Protein AF-A0A496LBB8-F1 (afdb_monomer)

pLDDT: mean 88.66, std 11.82, range [48.25, 98.62]

Nearest PDB structures (foldseek):
  7bk6-assembly1_AAA  TM=6.370E-01  e=5.131E-04  Pseudomonas [fluorescens] SBW25
  8q00-assembly1_A  TM=6.576E-01  e=8.641E-03  Burkholderia pseudomallei
  8pz3-assembly1_B  TM=7.033E-01  e=3.449E-02  Burkholderia pseudomallei
  8pz3-assembly1_A  TM=6.719E-01  e=3.449E-02  Burkholderia pseudomallei
  4aq1-assembly2_A-3  TM=6.089E-01  e=6.342E-02  Geobacillus stearothermophilus

Secondary structure (DSSP, 8-state):
--HHHHHHHHHHHHHHHHHHHHHHT----PSPPPP-PPP-PPP-EEEEESPTTBSS---SEEEEEESS-EEETTHHHH-EEESPPSSPPEEEEETTEEEEE--SPPPTT-EEEEEEET-EEESSS--B-TTEEEEEESSS-------------TTT---

Structure (mmCIF, N/CA/C/O backbone):
data_AF-A0A496LBB8-F1
#
_entry.id   AF-A0A496LBB8-F1
#
loop_
_atom_site.group_PDB
_atom_site.id
_atom_site.type_symbol
_atom_site.label_atom_id
_atom_site.label_alt_id
_atom_site.label_comp_id
_atom_site.label_asym_id
_atom_site.label_entity_id
_atom_site.label_seq_id
_atom_site.pdbx_PDB_ins_code
_atom_site.Cartn_x
_atom_site.Cartn_y
_atom_site.Cartn_z
_atom_site.occupancy
_atom_site.B_iso_or_equiv
_atom_site.auth_seq_id
_atom_site.auth_comp_id
_atom_site.auth_asym_id
_atom_site.auth_atom_id
_atom_site.pdbx_PDB_model_num
ATOM 1 N N . MET A 1 1 ? 64.572 -26.027 -63.655 1.00 48.25 1 MET A N 1
ATOM 2 C CA . MET A 1 1 ? 63.899 -26.516 -62.432 1.00 48.25 1 MET A CA 1
ATOM 3 C C . MET A 1 1 ? 63.493 -25.328 -61.546 1.00 48.25 1 MET A C 1
ATOM 5 O O . MET A 1 1 ? 64.198 -25.046 -60.597 1.00 48.25 1 MET A O 1
ATOM 9 N N . ASN A 1 2 ? 62.461 -24.529 -61.898 1.00 54.84 2 ASN A N 1
ATOM 10 C CA . ASN A 1 2 ? 61.975 -23.446 -60.998 1.00 54.84 2 ASN A CA 1
ATOM 11 C C . ASN A 1 2 ? 60.650 -22.742 -61.391 1.00 54.84 2 ASN A C 1
ATOM 13 O O . ASN A 1 2 ? 60.276 -21.743 -60.780 1.00 54.84 2 ASN A O 1
ATOM 17 N N . ARG A 1 3 ? 59.941 -23.193 -62.438 1.00 56.00 3 ARG A N 1
ATOM 18 C CA . ARG A 1 3 ? 58.750 -22.483 -62.955 1.00 56.00 3 ARG A CA 1
ATOM 19 C C . ARG A 1 3 ? 57.464 -22.837 -62.188 1.00 56.00 3 ARG A C 1
ATOM 21 O O . ARG A 1 3 ? 56.611 -21.976 -62.022 1.00 56.00 3 ARG A O 1
ATOM 28 N N . HIS A 1 4 ? 57.385 -24.055 -61.642 1.00 56.94 4 HIS A N 1
ATOM 29 C CA . HIS A 1 4 ? 56.250 -24.526 -60.837 1.00 56.94 4 HIS A CA 1
ATOM 30 C C . HIS A 1 4 ? 56.168 -23.845 -59.457 1.00 56.94 4 HIS A C 1
ATOM 32 O O . HIS A 1 4 ? 55.078 -23.529 -58.991 1.00 56.94 4 HIS A O 1
ATOM 38 N N . ASN A 1 5 ? 57.322 -23.546 -58.846 1.00 60.69 5 ASN A N 1
ATOM 39 C CA . ASN A 1 5 ? 57.397 -22.974 -57.497 1.00 60.69 5 ASN A CA 1
ATOM 40 C C . ASN A 1 5 ? 56.981 -21.490 -57.461 1.00 60.69 5 ASN A C 1
ATOM 42 O O . ASN A 1 5 ? 56.370 -21.029 -56.505 1.00 60.69 5 ASN A O 1
ATOM 46 N N . LYS A 1 6 ? 57.240 -20.749 -58.550 1.00 62.16 6 LYS A N 1
ATOM 47 C CA . LYS A 1 6 ? 56.831 -19.339 -58.688 1.00 62.16 6 LYS A CA 1
ATOM 48 C C . LYS A 1 6 ? 55.312 -19.177 -58.809 1.00 62.16 6 LYS A C 1
ATOM 50 O O . LYS A 1 6 ? 54.761 -18.240 -58.243 1.00 62.16 6 LYS A O 1
ATOM 55 N N . GLY A 1 7 ? 54.640 -20.097 -59.510 1.00 69.31 7 GLY A N 1
ATOM 56 C CA . GLY A 1 7 ? 53.178 -20.100 -59.640 1.00 69.31 7 GLY A CA 1
ATOM 57 C C . GLY A 1 7 ? 52.472 -20.438 -58.327 1.00 69.31 7 GLY A C 1
ATOM 58 O O . GLY A 1 7 ? 51.501 -19.779 -57.969 1.00 69.31 7 GLY A O 1
ATOM 59 N N . GLN A 1 8 ? 53.003 -21.401 -57.565 1.00 73.19 8 GLN A N 1
ATOM 60 C CA . GLN A 1 8 ? 52.475 -21.719 -56.234 1.00 73.19 8 GLN A CA 1
ATOM 61 C C . GLN A 1 8 ? 52.721 -20.596 -55.223 1.00 73.19 8 GLN A C 1
ATOM 63 O O . GLN A 1 8 ? 51.826 -20.271 -54.450 1.00 73.19 8 GLN A O 1
ATOM 68 N N . PHE A 1 9 ? 53.879 -19.935 -55.282 1.00 76.81 9 PHE A N 1
ATOM 69 C CA . PHE A 1 9 ? 54.165 -18.767 -54.447 1.00 76.81 9 PHE A CA 1
ATOM 70 C C . PHE A 1 9 ? 53.209 -17.596 -54.734 1.00 76.81 9 PHE A C 1
ATOM 72 O O . PHE A 1 9 ? 52.702 -16.968 -53.808 1.00 76.81 9 PHE A O 1
ATOM 79 N N . PHE A 1 10 ? 52.892 -17.344 -56.008 1.00 80.00 10 PHE A N 1
ATOM 80 C CA . PHE A 1 10 ? 51.938 -16.301 -56.398 1.00 80.00 10 PHE A CA 1
ATOM 81 C C . PHE A 1 10 ? 50.498 -16.628 -55.963 1.00 80.00 10 PHE A C 1
ATOM 83 O O . PHE A 1 10 ? 49.785 -15.747 -55.490 1.00 80.00 10 PHE A O 1
ATOM 90 N N . LEU A 1 11 ? 50.089 -17.900 -56.051 1.00 81.12 11 LEU A N 1
ATOM 91 C CA . LEU A 1 11 ? 48.787 -18.369 -55.559 1.00 81.12 11 LEU A CA 1
ATOM 92 C C . LEU A 1 11 ? 48.663 -18.264 -54.033 1.00 81.12 11 LEU A C 1
ATOM 94 O O . LEU A 1 11 ? 47.606 -17.879 -53.540 1.00 81.12 11 LEU A O 1
ATOM 98 N N . LEU A 1 12 ? 49.734 -18.549 -53.287 1.00 82.19 12 LEU A N 1
ATOM 99 C CA . LEU A 1 12 ? 49.761 -18.389 -51.830 1.00 82.19 12 LEU A CA 1
ATOM 100 C C . LEU A 1 12 ? 49.653 -16.916 -51.419 1.00 82.19 12 LEU A C 1
ATOM 102 O O . LEU A 1 12 ? 48.886 -16.595 -50.516 1.00 82.19 12 LEU A O 1
ATOM 106 N N . ILE A 1 13 ? 50.351 -16.012 -52.112 1.00 84.62 13 ILE A N 1
ATOM 107 C CA . ILE A 1 13 ? 50.231 -14.567 -51.868 1.00 84.62 13 ILE A CA 1
ATOM 108 C C . ILE A 1 13 ? 48.813 -14.087 -52.182 1.00 84.62 13 ILE A C 1
ATOM 110 O O . ILE A 1 13 ? 48.219 -13.378 -51.375 1.00 84.62 13 ILE A O 1
ATOM 114 N N . ALA A 1 14 ? 48.239 -14.509 -53.311 1.00 85.44 14 ALA A N 1
ATOM 115 C CA . ALA A 1 14 ? 46.865 -14.167 -53.662 1.00 85.44 14 ALA A CA 1
ATOM 116 C C . ALA A 1 14 ? 45.863 -14.683 -52.613 1.00 85.44 14 ALA A C 1
ATOM 118 O O . ALA A 1 14 ? 44.970 -13.943 -52.211 1.00 85.44 14 ALA A O 1
ATOM 119 N N . ALA A 1 15 ? 46.043 -15.907 -52.107 1.00 84.94 15 ALA A N 1
ATOM 120 C CA . ALA A 1 15 ? 45.200 -16.473 -51.056 1.00 84.94 15 ALA A CA 1
ATOM 121 C C . ALA A 1 15 ? 45.313 -15.702 -49.728 1.00 84.94 15 ALA A C 1
ATOM 123 O O . ALA A 1 15 ? 44.297 -15.446 -49.082 1.00 84.94 15 ALA A O 1
ATOM 124 N N . VAL A 1 16 ? 46.521 -15.272 -49.344 1.00 86.12 16 VAL A N 1
ATOM 125 C CA . VAL A 1 16 ? 46.746 -14.444 -48.146 1.00 86.12 16 VAL A CA 1
ATOM 126 C C . VAL A 1 16 ? 46.107 -13.063 -48.298 1.00 86.12 16 VAL A C 1
ATOM 128 O O . VAL A 1 16 ? 45.452 -12.588 -47.373 1.00 86.12 16 VAL A O 1
ATOM 131 N N . VAL A 1 17 ? 46.230 -12.436 -49.470 1.00 85.88 17 VAL A N 1
ATOM 132 C CA . VAL A 1 17 ? 45.612 -11.133 -49.753 1.00 85.88 17 VAL A CA 1
ATOM 133 C C . VAL A 1 17 ? 44.085 -11.239 -49.735 1.00 85.88 17 VAL A C 1
ATOM 135 O O . VAL A 1 17 ? 43.426 -10.426 -49.092 1.00 85.88 17 VAL A O 1
ATOM 138 N N . VAL A 1 18 ? 43.504 -12.267 -50.358 1.00 83.56 18 VAL A N 1
ATOM 139 C CA . VAL A 1 18 ? 42.050 -12.506 -50.327 1.00 83.56 18 VAL A CA 1
ATOM 140 C C . VAL A 1 18 ? 41.569 -12.774 -48.898 1.00 83.56 18 VAL A C 1
ATOM 142 O O . VAL A 1 18 ? 40.582 -12.182 -48.468 1.00 83.56 18 VAL A O 1
ATOM 145 N N . SER A 1 19 ? 42.295 -13.589 -48.126 1.00 79.38 19 SER A N 1
ATOM 146 C CA . SER A 1 19 ? 41.994 -13.829 -46.709 1.00 79.38 19 SER A CA 1
ATOM 147 C C . SER A 1 19 ? 42.026 -12.541 -45.883 1.00 79.38 19 SER A C 1
ATOM 149 O O . SER A 1 19 ? 41.190 -12.371 -44.999 1.00 79.38 19 SER A O 1
ATOM 151 N N . TYR A 1 20 ? 42.964 -11.633 -46.166 1.00 79.62 20 TYR A N 1
ATOM 152 C CA . TYR A 1 20 ? 43.070 -10.341 -45.491 1.00 79.62 20 TYR A CA 1
ATOM 153 C C . TYR A 1 20 ? 41.853 -9.445 -45.769 1.00 79.62 20 TYR A C 1
ATOM 155 O O . TYR A 1 20 ? 41.316 -8.838 -44.849 1.00 79.62 20 TYR A O 1
ATOM 163 N N . PHE A 1 21 ? 41.336 -9.421 -47.001 1.00 73.81 21 PHE A N 1
ATOM 164 C CA . PHE A 1 21 ? 40.121 -8.659 -47.316 1.00 73.81 21 PHE A CA 1
ATOM 165 C C . PHE A 1 21 ? 38.846 -9.262 -46.705 1.00 73.81 21 PHE A C 1
ATOM 167 O O . PHE A 1 21 ? 37.957 -8.514 -46.299 1.00 73.81 21 PHE A O 1
ATOM 174 N N . VAL A 1 22 ? 38.759 -10.591 -46.569 1.00 73.94 22 VAL A N 1
ATOM 175 C CA . VAL A 1 22 ? 37.598 -11.260 -45.949 1.00 73.94 22 VAL A CA 1
ATOM 176 C C . VAL A 1 22 ? 37.507 -10.974 -44.443 1.00 73.94 22 VAL A C 1
A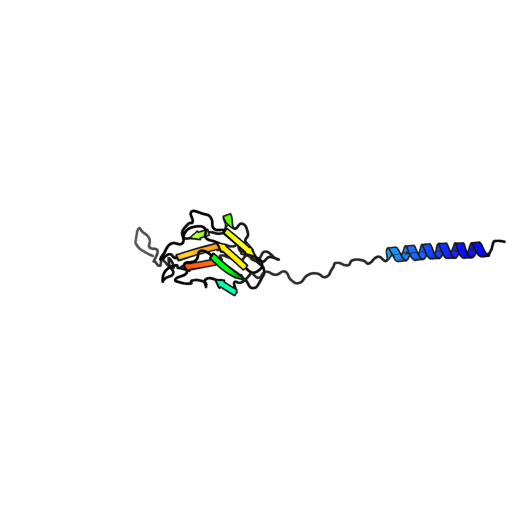TOM 178 O O . VAL A 1 22 ? 36.403 -10.799 -43.933 1.00 73.94 22 VAL A O 1
ATOM 181 N N . VAL A 1 23 ? 38.633 -10.847 -43.726 1.00 68.00 23 VAL A N 1
ATOM 182 C CA . VAL A 1 23 ? 38.608 -10.521 -42.282 1.00 68.00 23 VAL A CA 1
ATOM 183 C C . VAL A 1 23 ? 38.262 -9.055 -41.985 1.00 68.00 23 VAL A C 1
ATOM 185 O O . VAL A 1 23 ? 37.792 -8.756 -40.889 1.00 68.00 23 VAL A O 1
ATOM 188 N N . ILE A 1 24 ? 38.431 -8.141 -42.949 1.00 65.81 24 ILE A N 1
ATOM 189 C CA . ILE A 1 24 ? 38.049 -6.720 -42.809 1.00 65.81 24 ILE A CA 1
ATOM 190 C C . ILE A 1 24 ? 36.550 -6.515 -43.098 1.00 65.81 24 ILE A C 1
ATOM 192 O O . ILE A 1 24 ? 35.960 -5.535 -42.652 1.00 65.81 24 ILE A O 1
ATOM 196 N N . ALA A 1 25 ? 35.892 -7.476 -43.757 1.00 62.16 25 ALA A N 1
ATOM 197 C CA . ALA A 1 25 ? 34.442 -7.489 -43.964 1.00 62.16 25 ALA A CA 1
ATOM 198 C C . ALA A 1 25 ? 33.640 -7.897 -42.707 1.00 62.16 25 ALA A C 1
ATOM 200 O O . ALA A 1 25 ? 32.443 -8.177 -42.800 1.00 62.16 25 ALA A O 1
ATOM 201 N N . CYS A 1 26 ? 34.275 -7.931 -41.529 1.00 62.19 26 CYS A N 1
ATOM 202 C CA . CYS A 1 26 ? 33.600 -8.119 -40.249 1.00 62.19 26 CYS A CA 1
ATOM 203 C C . CYS A 1 26 ? 32.540 -7.022 -40.060 1.00 62.19 26 CYS A C 1
ATOM 205 O O . CYS A 1 26 ? 32.854 -5.865 -39.792 1.00 62.19 26 CYS A O 1
ATOM 207 N N . ALA A 1 27 ? 31.289 -7.438 -40.266 1.00 63.00 27 ALA A N 1
ATOM 208 C CA . ALA A 1 27 ? 30.028 -6.730 -40.127 1.00 63.00 27 ALA A CA 1
ATOM 209 C C . ALA A 1 27 ? 30.112 -5.409 -39.348 1.00 63.00 27 ALA A C 1
ATOM 211 O O . ALA A 1 27 ? 30.303 -5.395 -38.129 1.00 63.00 27 ALA A O 1
ATOM 212 N N . ASN A 1 28 ? 29.869 -4.305 -40.059 1.00 62.97 28 ASN A N 1
ATOM 213 C CA . ASN A 1 28 ? 29.431 -3.061 -39.446 1.00 62.97 28 ASN A CA 1
ATOM 214 C C . ASN A 1 28 ? 28.218 -3.394 -38.566 1.00 62.97 28 ASN A C 1
ATOM 216 O O . ASN A 1 28 ? 27.132 -3.670 -39.082 1.00 62.97 28 ASN A O 1
ATOM 220 N N . ARG A 1 29 ? 28.409 -3.427 -37.243 1.00 62.75 29 ARG A N 1
ATOM 221 C CA . ARG A 1 29 ? 27.295 -3.420 -36.300 1.00 62.75 29 ARG A CA 1
ATOM 222 C C . ARG A 1 29 ? 26.687 -2.033 -36.434 1.00 62.75 29 ARG A C 1
ATOM 224 O O . ARG A 1 29 ? 27.076 -1.118 -35.714 1.00 62.75 29 ARG A O 1
ATOM 231 N N . GLY A 1 30 ? 25.795 -1.862 -37.411 1.00 65.25 30 GLY A N 1
ATOM 232 C CA . GLY A 1 30 ? 24.948 -0.680 -37.471 1.00 65.25 30 GLY A CA 1
ATOM 233 C C . GLY A 1 30 ? 24.326 -0.449 -36.095 1.00 65.25 30 GLY A C 1
ATOM 234 O O . GLY A 1 30 ? 24.228 -1.391 -35.300 1.00 65.25 30 GLY A O 1
ATOM 235 N N . ALA A 1 31 ? 23.940 0.794 -35.798 1.00 69.69 31 ALA A N 1
ATOM 236 C CA . ALA A 1 31 ? 23.160 1.077 -34.600 1.00 69.69 31 ALA A CA 1
ATOM 237 C C . ALA A 1 31 ? 22.041 0.029 -34.538 1.00 69.69 31 ALA A C 1
ATOM 239 O O . ALA A 1 31 ? 21.286 -0.109 -35.503 1.00 69.69 31 ALA A O 1
ATOM 240 N N . GLY A 1 32 ? 22.048 -0.799 -33.487 1.00 73.19 32 GLY A N 1
ATOM 241 C CA . GLY A 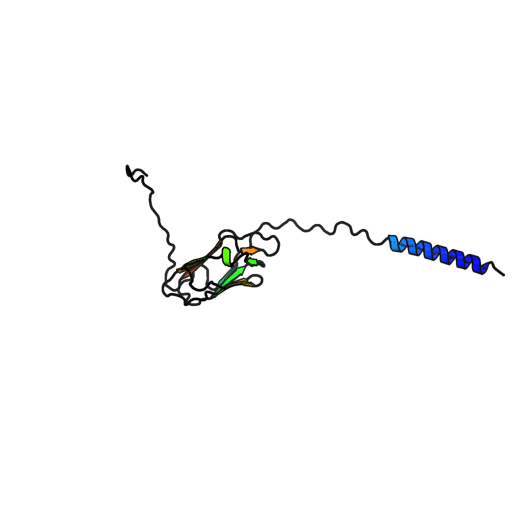1 32 ? 21.089 -1.889 -33.342 1.00 73.19 32 GLY A CA 1
ATOM 242 C C . GLY A 1 32 ? 19.658 -1.361 -33.471 1.00 73.19 32 GLY A C 1
ATOM 243 O O . GLY A 1 32 ? 19.456 -0.144 -33.447 1.00 73.19 32 GLY A O 1
ATOM 244 N N . PRO A 1 33 ? 18.659 -2.244 -33.617 1.00 77.06 33 PRO A N 1
ATOM 245 C CA . PRO A 1 33 ? 17.274 -1.795 -33.680 1.00 77.06 33 PRO A CA 1
ATOM 246 C C . PRO A 1 33 ? 17.007 -0.820 -32.528 1.00 77.06 33 PRO A C 1
ATOM 248 O O . PRO A 1 33 ? 17.247 -1.149 -31.364 1.00 77.06 33 PRO A O 1
ATOM 251 N N . GLN A 1 34 ? 16.595 0.406 -32.864 1.00 77.69 34 GLN A N 1
ATOM 252 C CA . GLN A 1 34 ? 16.140 1.351 -31.852 1.00 77.69 34 GLN A CA 1
ATOM 253 C C . GLN A 1 34 ? 14.906 0.732 -31.194 1.00 77.69 34 GLN A C 1
ATOM 255 O O . GLN A 1 34 ? 14.061 0.152 -31.881 1.00 77.69 34 GLN A O 1
ATOM 260 N N . GLY A 1 35 ? 14.855 0.788 -29.863 1.00 79.62 35 GLY A N 1
ATOM 261 C CA . GLY A 1 35 ? 13.706 0.303 -29.107 1.00 79.62 35 GLY A CA 1
ATOM 262 C C . GLY A 1 35 ? 12.417 1.022 -29.510 1.00 79.62 35 GLY A C 1
ATOM 263 O O . GLY A 1 35 ? 12.434 2.018 -30.238 1.00 79.62 35 GLY A O 1
ATOM 264 N N . GLY A 1 36 ? 11.288 0.510 -29.022 1.00 85.38 36 GLY A N 1
ATOM 265 C CA . GLY A 1 36 ? 10.015 1.211 -29.147 1.00 85.38 36 GLY A CA 1
ATOM 266 C C . GLY A 1 36 ? 10.025 2.564 -28.419 1.00 85.38 36 GLY A C 1
ATOM 267 O O . GLY A 1 36 ? 10.990 2.899 -27.725 1.00 85.38 36 GLY A O 1
ATOM 268 N N . PRO A 1 37 ? 8.950 3.353 -28.563 1.00 89.38 37 PRO A N 1
ATOM 269 C CA . PRO A 1 37 ? 8.745 4.537 -27.740 1.00 89.38 37 PRO A CA 1
ATOM 270 C C . PRO A 1 37 ? 8.892 4.198 -26.253 1.00 89.38 37 PRO A C 1
ATOM 272 O O . PRO A 1 37 ? 8.495 3.114 -25.826 1.00 89.38 37 PRO A O 1
ATOM 275 N N . LYS A 1 38 ? 9.451 5.130 -25.477 1.00 89.75 38 LYS A N 1
ATOM 276 C CA . LYS A 1 38 ? 9.558 4.985 -24.024 1.00 89.75 38 LYS A CA 1
ATOM 277 C C . LYS A 1 38 ? 8.158 4.861 -23.411 1.00 89.75 38 LYS A C 1
ATOM 279 O O . LYS A 1 38 ? 7.289 5.673 -23.738 1.00 89.75 38 LYS A O 1
ATOM 284 N N . ASP A 1 39 ? 7.976 3.904 -22.506 1.00 91.19 39 ASP A N 1
ATOM 285 C CA . ASP A 1 39 ? 6.764 3.808 -21.696 1.00 91.19 39 ASP A CA 1
ATOM 286 C C . ASP A 1 39 ? 6.741 4.891 -20.605 1.00 91.19 39 ASP A C 1
ATOM 288 O O . ASP A 1 39 ? 7.752 5.212 -19.977 1.00 91.19 39 ASP A O 1
ATOM 292 N N . ILE A 1 40 ? 5.573 5.481 -20.401 1.00 93.56 40 ILE A N 1
ATOM 293 C CA . ILE A 1 40 ? 5.308 6.510 -19.390 1.00 93.56 40 ILE A CA 1
ATOM 294 C C . ILE A 1 40 ? 4.101 6.151 -18.517 1.00 93.56 40 ILE A C 1
ATOM 296 O O . ILE A 1 40 ? 3.668 6.966 -17.701 1.00 93.56 40 ILE A O 1
ATOM 300 N N . THR A 1 41 ? 3.496 4.983 -18.743 1.00 94.50 41 THR A N 1
ATOM 301 C CA . THR A 1 41 ? 2.312 4.540 -18.019 1.00 94.50 41 THR A CA 1
ATOM 302 C C . THR A 1 41 ? 2.715 3.915 -16.682 1.00 94.50 41 THR A C 1
ATOM 304 O O . THR A 1 41 ? 3.632 3.102 -16.642 1.00 94.50 41 THR A O 1
ATOM 307 N N . PRO A 1 42 ? 2.086 4.320 -15.564 1.00 96.56 42 PRO A N 1
ATOM 308 C CA . PRO A 1 42 ? 2.299 3.664 -14.278 1.00 96.56 42 PRO A CA 1
ATOM 309 C C . PRO A 1 42 ? 1.680 2.259 -14.229 1.00 96.56 42 PRO A C 1
ATOM 311 O O . PRO A 1 42 ? 0.698 2.011 -14.935 1.00 96.56 42 PRO A O 1
ATOM 314 N N . PRO A 1 43 ? 2.139 1.392 -13.310 1.00 97.44 43 PRO A N 1
ATOM 315 C CA . PRO A 1 43 ? 1.547 0.074 -13.114 1.00 97.44 43 PRO A CA 1
ATOM 316 C C . PRO A 1 43 ? 0.156 0.156 -12.480 1.00 97.44 43 PRO A C 1
ATOM 318 O O . PRO A 1 43 ? -0.096 0.995 -11.611 1.00 97.44 43 PRO A O 1
ATOM 321 N N . HIS A 1 44 ? -0.743 -0.771 -12.828 1.00 97.00 44 HIS A N 1
ATOM 322 C CA . HIS A 1 44 ? -2.126 -0.771 -12.337 1.00 97.00 44 HIS A CA 1
ATOM 323 C C . HIS A 1 44 ? -2.462 -2.020 -11.503 1.00 97.00 44 HIS A C 1
ATOM 325 O O . HIS A 1 44 ? -2.239 -3.155 -11.937 1.00 97.00 44 HIS A O 1
ATOM 331 N N . PRO A 1 45 ? -3.059 -1.864 -10.304 1.00 97.31 45 PRO A N 1
ATOM 332 C CA . PRO A 1 45 ? -3.489 -2.999 -9.497 1.00 97.31 45 PRO A CA 1
ATOM 333 C C . PRO A 1 45 ? -4.706 -3.692 -10.132 1.00 97.31 45 PRO A C 1
ATOM 335 O O . PRO A 1 45 ? -5.767 -3.096 -10.301 1.00 97.31 45 PRO A O 1
ATOM 338 N N . ILE A 1 46 ? -4.581 -4.987 -10.427 1.00 97.81 46 ILE A N 1
ATOM 339 C CA . ILE A 1 46 ? -5.641 -5.810 -11.034 1.00 97.81 46 ILE A CA 1
ATOM 340 C C . ILE A 1 46 ? -6.443 -6.610 -10.005 1.00 97.81 46 ILE A C 1
ATOM 342 O O . ILE A 1 46 ? -7.607 -6.949 -10.225 1.00 97.81 46 ILE A O 1
ATOM 346 N N . LYS A 1 47 ? -5.821 -6.972 -8.880 1.00 98.00 47 LYS A N 1
ATOM 347 C CA . LYS A 1 47 ? -6.446 -7.793 -7.839 1.00 98.00 47 LYS A CA 1
ATOM 348 C C . LYS A 1 47 ? -5.729 -7.602 -6.518 1.00 98.00 47 LYS A C 1
ATOM 350 O O . LYS A 1 47 ? -4.519 -7.430 -6.486 1.00 98.00 47 LYS A O 1
ATOM 355 N N . SER A 1 48 ? -6.454 -7.746 -5.418 1.00 98.31 48 SER A N 1
ATOM 356 C CA . SER A 1 48 ? -5.851 -7.775 -4.093 1.00 98.31 48 SER A CA 1
ATOM 357 C C . SER A 1 48 ? -6.499 -8.819 -3.185 1.00 98.31 48 SER A C 1
ATOM 359 O O . SER A 1 48 ? -7.649 -9.226 -3.384 1.00 98.31 48 SER A O 1
ATOM 361 N N . THR A 1 49 ? -5.742 -9.276 -2.190 1.00 98.06 49 THR A N 1
ATOM 362 C CA . THR A 1 49 ? -6.222 -10.064 -1.052 1.00 98.06 49 THR A CA 1
ATOM 363 C C . THR A 1 49 ? -5.711 -9.416 0.241 1.00 98.06 49 THR A C 1
ATOM 365 O O . THR A 1 49 ? -4.508 -9.439 0.469 1.00 98.06 49 THR A O 1
ATOM 368 N N . PRO A 1 50 ? -6.581 -8.844 1.089 1.00 98.19 50 PRO A N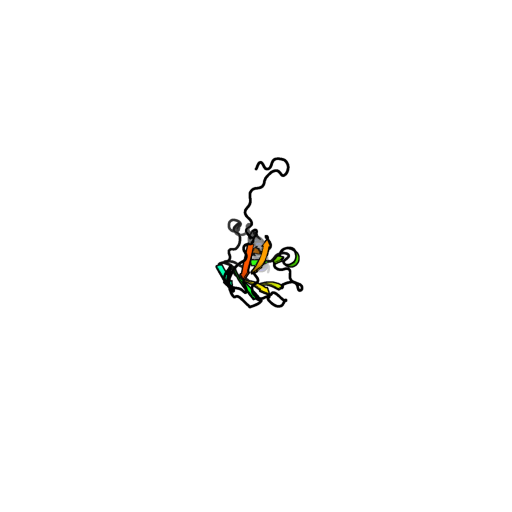 1
ATOM 369 C CA . PRO A 1 50 ? -8.026 -8.746 0.900 1.00 98.19 50 PRO A CA 1
ATOM 370 C C . PRO A 1 50 ? -8.389 -7.831 -0.280 1.00 98.19 50 PRO A C 1
ATOM 372 O O . PRO A 1 50 ? -7.520 -7.196 -0.874 1.00 98.19 50 PRO A O 1
ATOM 375 N N . LYS A 1 51 ? -9.672 -7.761 -0.650 1.00 97.69 51 LYS A N 1
ATOM 376 C CA . LYS A 1 51 ? -10.126 -6.732 -1.599 1.00 97.69 51 LYS A CA 1
ATOM 377 C C . LYS A 1 51 ? -9.859 -5.341 -1.009 1.00 97.69 51 LYS A C 1
ATOM 379 O O . LYS A 1 51 ? -9.892 -5.185 0.211 1.00 97.69 51 LYS A O 1
ATOM 384 N N . LEU A 1 52 ? -9.610 -4.350 -1.862 1.00 96.50 52 LEU A N 1
ATOM 385 C CA . LEU A 1 52 ? -9.535 -2.955 -1.432 1.00 96.50 52 LEU A CA 1
ATOM 386 C C . LEU A 1 52 ? -10.807 -2.589 -0.649 1.00 96.50 52 LEU A C 1
ATOM 388 O O . LEU A 1 52 ? -11.912 -2.911 -1.088 1.00 96.50 52 LEU A O 1
ATOM 392 N N . ASN A 1 53 ? -10.637 -1.958 0.512 1.00 95.31 53 ASN A N 1
ATOM 393 C CA . ASN A 1 53 ? -11.697 -1.593 1.455 1.00 95.31 53 ASN A CA 1
ATOM 394 C C . ASN A 1 53 ? -12.512 -2.783 1.990 1.00 95.31 53 ASN A C 1
ATOM 396 O O . ASN A 1 53 ? -13.676 -2.632 2.360 1.00 95.31 53 ASN A O 1
ATOM 400 N N . ALA A 1 54 ? -11.925 -3.983 2.033 1.00 97.56 54 ALA A N 1
ATOM 401 C CA . ALA A 1 54 ? -12.589 -5.140 2.623 1.00 97.56 54 ALA A CA 1
ATOM 402 C C . ALA A 1 54 ? -12.890 -4.930 4.110 1.00 97.56 54 ALA A C 1
ATOM 404 O O . ALA A 1 54 ? -12.115 -4.318 4.841 1.00 97.56 54 ALA A O 1
ATOM 405 N N . LEU A 1 55 ? -13.992 -5.528 4.550 1.00 97.56 55 LEU A N 1
ATOM 406 C CA . LEU A 1 55 ? -14.432 -5.569 5.939 1.00 97.56 55 LEU A CA 1
ATOM 407 C C . LEU A 1 55 ? -14.136 -6.939 6.547 1.00 97.56 55 LEU A C 1
ATOM 409 O O . LEU A 1 55 ? -13.975 -7.925 5.821 1.00 97.56 55 LEU A O 1
ATOM 413 N N . ASN A 1 56 ? -14.130 -7.014 7.877 1.00 97.44 56 ASN A N 1
ATOM 414 C CA . ASN A 1 56 ? -13.951 -8.250 8.640 1.00 97.44 56 ASN A CA 1
ATOM 415 C C . ASN A 1 56 ? -12.693 -9.054 8.261 1.00 97.44 56 ASN A C 1
ATOM 417 O O . ASN A 1 56 ? -12.658 -10.282 8.388 1.00 97.44 56 ASN A O 1
ATOM 421 N N . TYR A 1 57 ? -11.640 -8.381 7.790 1.00 97.69 57 TYR A N 1
ATOM 422 C CA . TYR A 1 57 ? -10.388 -9.035 7.440 1.00 97.69 57 TYR A CA 1
ATOM 423 C C . TYR A 1 57 ? -9.447 -9.070 8.640 1.00 97.69 57 TYR A C 1
ATOM 425 O O . TYR A 1 57 ? -8.875 -8.057 9.023 1.00 97.69 57 TYR A O 1
ATOM 433 N N . LYS A 1 58 ? -9.273 -10.258 9.226 1.00 96.31 58 LYS A N 1
ATOM 434 C CA . LYS A 1 58 ? -8.522 -10.450 10.482 1.00 96.31 58 LYS A CA 1
ATOM 435 C C . LYS A 1 58 ? -7.109 -11.011 10.309 1.00 96.31 58 LYS A C 1
ATOM 437 O O . LYS A 1 58 ? -6.464 -11.374 11.288 1.00 96.31 58 LYS A O 1
ATOM 442 N N . LYS A 1 59 ? -6.629 -11.148 9.071 1.00 96.94 59 LYS A N 1
ATOM 443 C CA . LYS A 1 59 ? -5.259 -11.614 8.802 1.00 96.94 59 LYS A CA 1
ATOM 444 C C . LYS A 1 59 ? -4.315 -10.416 8.696 1.00 96.94 59 LYS A C 1
ATOM 446 O O . LYS A 1 59 ? -4.740 -9.300 8.431 1.00 96.94 59 LYS A O 1
ATOM 451 N N . ASN A 1 60 ? -3.022 -10.671 8.849 1.00 96.06 60 ASN A N 1
ATOM 452 C CA . ASN A 1 60 ? -1.966 -9.657 8.866 1.00 96.06 60 ASN A CA 1
ATOM 453 C C . ASN A 1 60 ? -1.184 -9.525 7.546 1.00 96.06 60 ASN A C 1
ATOM 455 O O . ASN A 1 60 ? -0.190 -8.807 7.489 1.00 96.06 60 ASN A O 1
ATOM 459 N N . ARG A 1 61 ? -1.607 -10.234 6.497 1.00 97.81 61 ARG A N 1
ATOM 460 C CA . ARG A 1 61 ? -0.966 -10.225 5.179 1.00 97.81 61 ARG A CA 1
ATOM 461 C C . ARG A 1 61 ? -1.869 -9.561 4.152 1.00 97.81 61 ARG A C 1
ATOM 463 O O . ARG A 1 61 ? -3.045 -9.906 4.074 1.00 97.81 61 ARG A O 1
ATOM 470 N N . ILE A 1 62 ? -1.311 -8.673 3.342 1.00 98.38 62 ILE A N 1
ATOM 471 C CA . ILE A 1 62 ? -1.957 -8.073 2.174 1.00 98.38 62 ILE A CA 1
ATOM 472 C C . ILE A 1 62 ? -1.154 -8.477 0.940 1.00 98.38 62 ILE A C 1
ATOM 474 O O . ILE A 1 62 ? 0.072 -8.386 0.936 1.00 98.38 62 ILE A O 1
ATOM 478 N N . GLU A 1 63 ? -1.836 -8.906 -0.112 1.00 98.50 63 GLU A N 1
ATOM 479 C CA . GLU A 1 63 ? -1.250 -9.177 -1.421 1.00 98.50 63 GLU A CA 1
ATOM 480 C C . GLU A 1 63 ? -1.944 -8.316 -2.473 1.00 98.50 63 GLU A C 1
ATOM 482 O O . GLU A 1 63 ? -3.169 -8.324 -2.568 1.00 98.50 63 GLU A O 1
ATOM 487 N N . ILE A 1 64 ? -1.169 -7.596 -3.275 1.00 98.62 64 ILE A N 1
ATOM 488 C CA . ILE A 1 64 ? -1.650 -6.726 -4.352 1.00 98.62 64 ILE A CA 1
ATOM 489 C C . ILE A 1 64 ? -0.979 -7.196 -5.636 1.00 98.62 64 ILE A C 1
ATOM 491 O O . ILE A 1 64 ? 0.240 -7.330 -5.682 1.00 98.62 64 ILE A O 1
ATOM 495 N N . ILE A 1 65 ? -1.771 -7.509 -6.651 1.00 98.56 65 ILE A N 1
ATOM 496 C CA . ILE A 1 65 ? -1.321 -8.010 -7.947 1.00 98.56 65 ILE A CA 1
ATOM 497 C C . ILE A 1 65 ? -1.519 -6.899 -8.970 1.00 98.56 65 ILE A C 1
ATOM 499 O O . ILE A 1 65 ? -2.587 -6.286 -8.995 1.00 98.56 65 ILE A O 1
ATOM 503 N N . PHE A 1 66 ? -0.517 -6.695 -9.815 1.00 98.50 66 PHE A N 1
ATOM 504 C CA . PHE A 1 66 ? -0.463 -5.686 -10.864 1.00 98.50 66 PHE A CA 1
ATOM 505 C C . PHE A 1 66 ? -0.532 -6.328 -12.255 1.00 98.50 66 PHE A C 1
ATOM 507 O O . PHE A 1 66 ? -0.339 -7.540 -12.419 1.00 98.50 66 PHE A O 1
ATOM 514 N N . ASP A 1 67 ? -0.853 -5.522 -13.257 1.00 98.06 67 ASP A N 1
ATOM 515 C CA . ASP A 1 67 ? -0.822 -5.880 -14.675 1.00 98.06 67 ASP A CA 1
ATOM 516 C C . ASP A 1 67 ? 0.604 -6.108 -15.203 1.00 98.06 67 ASP A C 1
ATOM 518 O O . ASP A 1 67 ? 0.803 -6.937 -16.100 1.00 98.06 67 ASP A O 1
ATOM 522 N N . GLU A 1 68 ? 1.607 -5.498 -14.575 1.00 96.94 68 GLU A N 1
ATOM 523 C CA . GLU A 1 68 ? 3.025 -5.621 -14.918 1.00 96.94 68 GLU A CA 1
ATOM 524 C C . GLU A 1 68 ? 3.947 -5.926 -13.723 1.00 96.94 68 GLU A C 1
ATOM 526 O O . GLU A 1 68 ? 3.493 -6.137 -12.597 1.00 96.94 68 GLU A O 1
ATOM 531 N N . ILE A 1 69 ? 5.250 -6.080 -13.991 1.00 98.25 69 ILE A N 1
ATOM 532 C CA . ILE A 1 69 ? 6.254 -6.339 -12.949 1.00 98.25 69 ILE A CA 1
ATOM 533 C C . ILE A 1 69 ? 6.560 -5.019 -12.253 1.00 98.25 69 ILE A C 1
ATOM 535 O O . ILE A 1 69 ? 6.923 -4.049 -12.908 1.00 98.25 69 ILE A O 1
ATOM 539 N N . VAL A 1 70 ? 6.464 -5.018 -10.926 1.00 98.06 70 VAL A N 1
ATOM 540 C CA . VAL A 1 70 ? 6.639 -3.817 -10.109 1.00 98.06 70 VAL A CA 1
ATOM 541 C C . VAL A 1 70 ? 7.792 -3.972 -9.132 1.00 98.06 70 VAL A C 1
ATOM 543 O O . VAL A 1 70 ? 8.168 -5.084 -8.750 1.00 98.06 70 VAL A O 1
ATOM 546 N N . GLN A 1 71 ? 8.317 -2.841 -8.687 1.00 97.56 71 GLN A N 1
ATOM 547 C CA . GLN A 1 71 ? 9.264 -2.733 -7.589 1.00 97.56 71 GLN A CA 1
ATOM 548 C C . GLN A 1 71 ? 8.701 -1.800 -6.508 1.00 97.56 71 GLN A C 1
ATOM 550 O O . GLN A 1 71 ? 7.759 -1.045 -6.746 1.00 97.56 71 GLN A O 1
ATOM 555 N N . VAL A 1 72 ? 9.255 -1.886 -5.294 1.00 96.62 72 VAL A N 1
ATOM 556 C CA . VAL A 1 72 ? 8.940 -0.947 -4.209 1.00 96.62 72 VAL A CA 1
ATOM 557 C C . VAL A 1 72 ? 10.221 -0.235 -3.800 1.00 96.62 72 VAL A C 1
ATOM 559 O O . VAL A 1 72 ? 11.093 -0.834 -3.167 1.00 96.62 72 VAL A O 1
ATOM 562 N N . GLU A 1 73 ? 10.335 1.038 -4.155 1.00 94.75 73 GLU A N 1
ATOM 563 C CA . GLU A 1 73 ? 11.489 1.867 -3.834 1.00 94.75 73 GLU A CA 1
ATOM 564 C C . GLU A 1 73 ? 11.413 2.420 -2.412 1.00 94.75 73 GLU A C 1
ATOM 566 O O . GLU A 1 73 ? 10.391 2.961 -1.985 1.00 94.75 73 GLU A O 1
ATOM 571 N N . LYS A 1 74 ? 12.533 2.309 -1.682 1.00 88.62 74 LYS A N 1
ATOM 572 C CA . LYS A 1 74 ? 12.703 2.850 -0.321 1.00 88.62 74 LYS A CA 1
ATOM 573 C C . LYS A 1 74 ? 11.496 2.554 0.576 1.00 88.62 74 LYS A C 1
ATOM 575 O O . LYS A 1 74 ? 10.960 3.437 1.241 1.00 88.62 74 LYS A O 1
ATOM 580 N N . ALA A 1 75 ? 11.070 1.289 0.597 1.00 87.38 75 ALA A N 1
ATOM 581 C CA . ALA A 1 75 ? 9.862 0.869 1.306 1.00 87.38 75 ALA A CA 1
ATOM 582 C C . ALA A 1 75 ? 9.829 1.325 2.777 1.00 87.38 75 ALA A C 1
ATOM 584 O O . ALA A 1 75 ? 8.772 1.673 3.285 1.00 87.38 75 ALA A O 1
ATOM 585 N N . PHE A 1 76 ? 10.989 1.345 3.440 1.00 82.25 76 PHE A N 1
ATOM 586 C CA . PHE A 1 76 ? 11.141 1.806 4.821 1.00 82.25 76 PHE A CA 1
ATOM 587 C C . PHE A 1 76 ? 10.845 3.304 4.999 1.00 82.25 76 PHE A C 1
ATOM 589 O O . PHE A 1 76 ? 10.264 3.687 6.008 1.00 82.25 76 PHE A O 1
ATOM 596 N N . ASP A 1 77 ? 11.233 4.135 4.030 1.00 84.88 77 ASP A N 1
ATOM 597 C CA . ASP A 1 77 ? 11.102 5.592 4.116 1.00 84.88 77 ASP A CA 1
ATOM 598 C C . ASP A 1 77 ? 9.724 6.070 3.636 1.00 84.88 77 ASP A C 1
ATOM 600 O O . ASP A 1 77 ? 9.188 7.050 4.150 1.00 84.88 77 ASP A O 1
ATOM 604 N N . ASN A 1 78 ? 9.150 5.376 2.648 1.00 85.00 78 ASN A N 1
ATOM 605 C CA . ASN A 1 78 ? 7.975 5.852 1.919 1.00 85.00 78 ASN A CA 1
ATOM 606 C C . ASN A 1 78 ? 6.666 5.158 2.316 1.00 85.00 78 ASN A C 1
ATOM 608 O O . ASN A 1 78 ? 5.596 5.741 2.136 1.00 85.00 78 ASN A O 1
ATOM 612 N N . VAL A 1 79 ? 6.716 3.916 2.819 1.00 93.62 79 VAL A N 1
ATOM 613 C CA . VAL A 1 79 ? 5.496 3.163 3.140 1.00 93.62 79 VAL A CA 1
ATOM 614 C C . VAL A 1 79 ? 5.088 3.409 4.584 1.00 93.62 79 VAL A C 1
ATOM 616 O O . VAL A 1 79 ? 5.762 2.998 5.526 1.00 93.62 79 VAL A O 1
ATOM 619 N N . ILE A 1 80 ? 3.928 4.033 4.754 1.00 95.00 80 ILE A N 1
ATOM 620 C CA . ILE A 1 80 ? 3.364 4.387 6.055 1.00 95.00 80 ILE A CA 1
ATOM 621 C C . ILE A 1 80 ? 2.146 3.507 6.318 1.00 95.00 80 ILE A C 1
ATOM 623 O O . ILE A 1 80 ? 1.286 3.338 5.456 1.00 95.00 80 ILE A O 1
ATOM 627 N N . VAL A 1 81 ? 2.047 2.959 7.529 1.00 95.94 81 VAL A N 1
ATOM 628 C CA . VAL A 1 81 ? 0.880 2.182 7.964 1.00 95.94 81 VAL A CA 1
ATOM 629 C C . VAL A 1 81 ? 0.171 2.905 9.101 1.00 95.94 81 VAL A C 1
ATOM 631 O O . VAL A 1 81 ? 0.800 3.288 10.086 1.00 95.94 81 VAL A O 1
ATOM 634 N N . SER A 1 82 ? -1.144 3.059 8.960 1.00 94.06 82 SER A N 1
ATOM 635 C CA . SER A 1 82 ? -2.056 3.517 10.005 1.00 94.06 82 SER A CA 1
ATOM 636 C C . SER A 1 82 ? -2.989 2.366 10.412 1.00 94.06 82 SER A C 1
ATOM 638 O O . SER A 1 82 ? -3.498 1.699 9.515 1.00 94.06 82 SER A O 1
ATOM 640 N N . PRO A 1 83 ? -3.225 2.098 11.709 1.00 94.62 83 PRO A N 1
ATOM 641 C CA . PRO A 1 83 ? -2.592 2.758 12.849 1.00 94.62 83 PRO A CA 1
ATOM 642 C C . PRO A 1 83 ? -1.070 2.539 12.862 1.00 94.62 83 PRO A C 1
ATOM 644 O O . PRO A 1 83 ? -0.602 1.559 12.277 1.00 94.62 83 PRO A O 1
ATOM 647 N N . PRO A 1 84 ? -0.284 3.410 13.520 1.00 93.94 84 PRO A N 1
ATOM 648 C CA . PRO A 1 84 ? 1.158 3.223 13.631 1.00 93.94 84 PRO A CA 1
ATOM 649 C C . PRO A 1 84 ? 1.510 1.854 14.221 1.00 93.94 84 PRO A C 1
ATOM 651 O O . PRO A 1 84 ? 0.932 1.427 15.223 1.00 93.94 84 PRO A O 1
ATOM 654 N N . GLN A 1 85 ? 2.457 1.164 13.588 1.00 92.75 85 GLN A N 1
ATOM 655 C CA . GLN A 1 85 ? 2.925 -0.150 14.025 1.00 92.75 85 GLN A CA 1
ATOM 656 C C . GLN A 1 85 ? 4.132 0.006 14.963 1.00 92.75 85 GLN A C 1
ATOM 658 O O . GLN A 1 85 ? 5.001 0.847 14.737 1.00 92.75 85 GLN A O 1
ATOM 663 N N . LYS A 1 86 ? 4.203 -0.816 16.012 1.00 93.69 86 LYS A N 1
ATOM 664 C CA . LYS A 1 86 ? 5.374 -0.962 16.889 1.00 93.69 86 LYS A CA 1
ATOM 665 C C . LYS A 1 86 ? 6.512 -1.662 16.155 1.00 93.69 86 LYS A C 1
ATOM 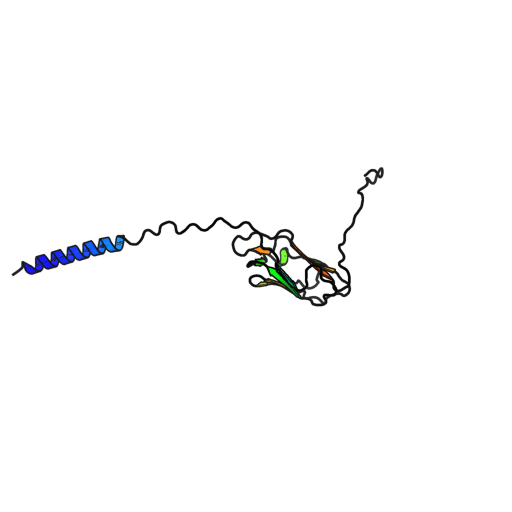667 O O . LYS A 1 86 ? 7.662 -1.253 16.280 1.00 93.69 86 LYS A O 1
ATOM 672 N N . GLN A 1 87 ? 6.194 -2.720 15.411 1.00 94.25 87 GLN A N 1
ATOM 673 C CA . GLN A 1 87 ? 7.142 -3.388 14.526 1.00 94.25 87 GLN A CA 1
ATOM 674 C C . GLN A 1 87 ? 6.895 -2.969 13.090 1.00 94.25 87 GLN A C 1
ATOM 676 O O . GLN A 1 87 ? 5.767 -3.011 12.597 1.00 94.25 87 GLN A O 1
ATOM 681 N N . MET A 1 88 ? 7.974 -2.622 12.396 1.00 91.50 88 MET A N 1
ATOM 682 C CA . MET A 1 88 ? 7.857 -2.214 11.009 1.00 91.50 88 MET A CA 1
ATOM 683 C C . MET A 1 88 ? 7.297 -3.341 10.136 1.00 91.50 88 MET A C 1
ATOM 685 O O . MET A 1 88 ? 7.705 -4.502 10.274 1.00 91.50 88 MET A O 1
ATOM 689 N N . PRO A 1 89 ? 6.363 -3.013 9.230 1.00 94.81 89 PRO A N 1
ATOM 690 C CA . PRO A 1 89 ? 5.837 -3.981 8.289 1.00 94.81 89 PRO A CA 1
ATOM 691 C C . PRO A 1 89 ? 6.939 -4.429 7.328 1.00 94.81 89 PRO A C 1
ATOM 693 O O . PRO A 1 89 ? 7.869 -3.689 7.010 1.00 94.81 89 PRO A O 1
ATOM 696 N N . VAL A 1 90 ? 6.813 -5.650 6.819 1.00 96.06 90 VAL A N 1
ATOM 697 C CA . VAL A 1 90 ? 7.685 -6.136 5.748 1.00 96.06 90 VAL A CA 1
ATOM 698 C C . VAL A 1 90 ? 6.955 -5.969 4.426 1.00 96.06 90 VAL A C 1
ATOM 700 O O . VAL A 1 90 ? 5.944 -6.627 4.195 1.00 96.06 90 VAL A O 1
ATOM 703 N N . VAL A 1 91 ? 7.485 -5.110 3.559 1.00 96.88 91 VAL A N 1
ATOM 704 C CA . VAL A 1 91 ? 6.941 -4.833 2.225 1.00 96.88 91 VAL A CA 1
ATOM 705 C C . VAL A 1 91 ? 7.902 -5.388 1.182 1.00 96.88 91 VAL A C 1
ATOM 707 O O . VAL A 1 91 ? 9.092 -5.076 1.207 1.00 96.88 91 VAL A O 1
ATOM 710 N N . LYS A 1 92 ? 7.413 -6.249 0.286 1.00 96.06 92 LYS A N 1
ATOM 711 C CA . LYS A 1 92 ? 8.232 -6.895 -0.749 1.00 96.06 92 LYS A CA 1
ATOM 712 C C . LYS A 1 92 ? 7.513 -6.926 -2.088 1.00 96.06 92 LYS A C 1
ATOM 714 O O . LYS A 1 92 ? 6.346 -7.305 -2.140 1.00 96.06 92 LYS A O 1
ATOM 719 N N . ALA A 1 93 ? 8.242 -6.629 -3.159 1.00 97.12 93 ALA A N 1
ATOM 720 C CA . ALA A 1 93 ? 7.824 -6.920 -4.525 1.00 97.12 93 ALA A CA 1
ATOM 721 C C . ALA A 1 93 ? 8.326 -8.308 -4.962 1.00 97.12 93 ALA A C 1
ATOM 723 O O . ALA A 1 93 ? 9.471 -8.679 -4.708 1.00 97.12 93 ALA A O 1
ATOM 724 N N . LEU A 1 94 ? 7.454 -9.081 -5.605 1.00 97.12 94 LEU A N 1
ATOM 725 C CA . LEU A 1 94 ? 7.671 -10.435 -6.108 1.00 97.12 94 LEU A CA 1
ATOM 726 C C . LEU A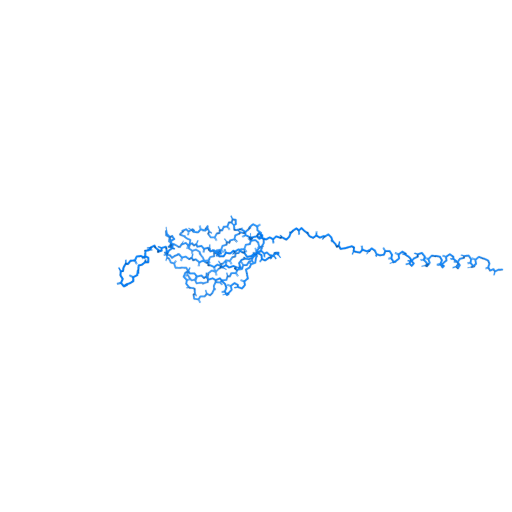 1 94 ? 7.052 -10.537 -7.510 1.00 97.12 94 LEU A C 1
ATOM 728 O O . LEU A 1 94 ? 5.906 -10.964 -7.677 1.00 97.12 94 LEU A O 1
ATOM 732 N N . GLY A 1 95 ? 7.799 -10.113 -8.531 1.00 97.50 95 GLY A N 1
ATOM 733 C CA . GLY A 1 95 ? 7.291 -10.042 -9.901 1.00 97.50 95 GLY A CA 1
ATOM 734 C C . GLY A 1 95 ? 6.141 -9.037 -10.007 1.00 97.50 95 GLY A C 1
ATOM 735 O O . GLY A 1 95 ? 6.294 -7.872 -9.662 1.00 97.50 95 GLY A O 1
ATOM 736 N N . LYS A 1 96 ? 4.959 -9.499 -10.427 1.00 98.12 96 LYS A N 1
ATOM 737 C CA . LYS A 1 96 ? 3.743 -8.669 -10.528 1.00 98.12 96 LYS A CA 1
ATOM 738 C C . LYS A 1 96 ? 2.979 -8.503 -9.211 1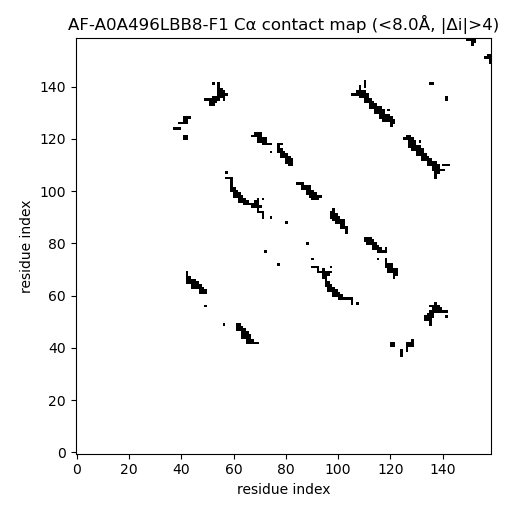.00 98.12 96 LYS A C 1
ATOM 740 O O . LYS A 1 96 ? 1.779 -8.240 -9.219 1.00 98.12 96 LYS A O 1
ATOM 745 N N . ARG A 1 97 ? 3.604 -8.787 -8.068 1.00 98.31 97 ARG A N 1
ATOM 746 C CA . ARG A 1 97 ? 2.920 -8.846 -6.772 1.00 98.31 97 ARG A CA 1
ATOM 747 C C . ARG A 1 97 ? 3.664 -8.059 -5.714 1.00 98.31 97 ARG A C 1
ATOM 749 O O . ARG A 1 97 ? 4.852 -8.276 -5.527 1.00 98.31 97 ARG A O 1
ATOM 756 N N . ILE A 1 98 ? 2.944 -7.255 -4.946 1.00 98.38 98 ILE A N 1
ATOM 757 C CA . ILE A 1 98 ? 3.424 -6.674 -3.694 1.00 98.38 98 ILE A CA 1
ATOM 758 C C . ILE A 1 98 ? 2.792 -7.429 -2.532 1.00 98.38 98 ILE A C 1
ATOM 760 O O . ILE A 1 98 ? 1.584 -7.665 -2.512 1.00 98.38 98 ILE A O 1
ATOM 764 N N . VAL A 1 99 ? 3.620 -7.814 -1.565 1.00 98.31 99 VAL A N 1
ATOM 765 C CA . VAL A 1 99 ? 3.204 -8.438 -0.310 1.00 98.31 99 VAL A CA 1
ATOM 766 C C . VAL A 1 99 ? 3.557 -7.499 0.834 1.00 98.31 99 VAL A C 1
ATOM 768 O O . VAL A 1 99 ? 4.715 -7.106 0.975 1.00 98.31 99 VAL A O 1
ATOM 771 N N . VAL A 1 100 ? 2.563 -7.170 1.655 1.00 98.06 100 VAL A N 1
ATOM 772 C CA . VAL A 1 100 ? 2.733 -6.426 2.906 1.00 98.06 100 VAL A CA 1
ATOM 773 C C . VAL A 1 100 ? 2.397 -7.355 4.063 1.00 98.06 100 VAL A C 1
ATOM 775 O O . VAL A 1 100 ? 1.267 -7.825 4.185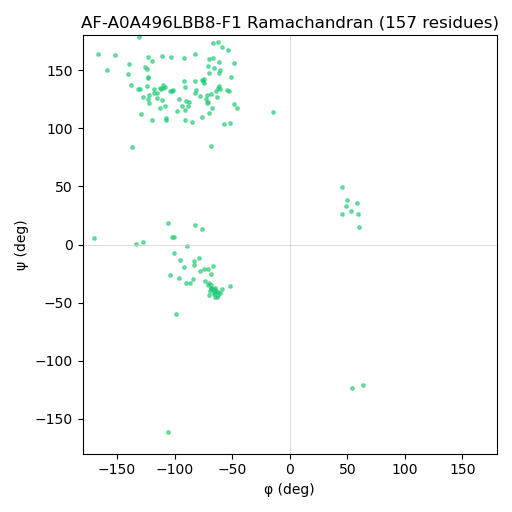 1.00 98.06 100 VAL A O 1
ATOM 778 N N . ASP A 1 101 ? 3.382 -7.612 4.915 1.00 97.50 101 ASP A N 1
ATOM 779 C CA . ASP A 1 101 ? 3.230 -8.391 6.139 1.00 97.50 101 ASP A CA 1
ATOM 780 C C . ASP A 1 101 ? 3.292 -7.460 7.353 1.00 97.50 101 ASP A C 1
ATOM 782 O O . ASP A 1 101 ? 4.373 -6.994 7.731 1.00 97.50 101 ASP A O 1
ATOM 786 N N . LEU A 1 102 ? 2.145 -7.238 7.995 1.00 96.75 102 LEU A N 1
ATOM 787 C CA . LEU A 1 102 ? 2.061 -6.563 9.287 1.00 96.75 102 LEU A CA 1
ATOM 788 C C . LEU A 1 102 ? 2.587 -7.509 10.376 1.00 96.75 102 LEU A C 1
ATOM 790 O O . LEU A 1 102 ? 2.164 -8.666 10.478 1.00 96.75 102 LEU A O 1
ATOM 794 N N . LYS A 1 103 ? 3.565 -7.041 11.156 1.00 96.31 103 LYS A N 1
ATOM 795 C CA . LYS A 1 103 ? 4.268 -7.864 12.158 1.00 96.31 103 LYS A CA 1
ATOM 796 C C . LYS A 1 103 ? 3.654 -7.800 13.548 1.00 96.31 103 LYS A C 1
ATOM 798 O O . LYS A 1 103 ? 3.883 -8.706 14.347 1.00 96.31 103 LYS A O 1
ATOM 803 N N . ASP A 1 104 ? 2.855 -6.778 13.812 1.00 94.88 104 ASP A N 1
ATOM 804 C CA . ASP A 1 104 ? 2.116 -6.664 15.058 1.00 94.88 104 ASP A CA 1
ATOM 805 C C . ASP A 1 104 ? 0.823 -7.482 15.039 1.00 94.88 104 ASP A C 1
ATOM 807 O O . ASP A 1 104 ? 0.314 -7.894 13.993 1.00 94.88 104 ASP A O 1
ATOM 811 N N . THR A 1 105 ? 0.273 -7.698 16.232 1.00 94.25 105 THR A N 1
ATOM 812 C CA . THR A 1 105 ? -1.063 -8.266 16.399 1.00 94.25 105 THR A CA 1
ATOM 813 C C . THR A 1 105 ? -2.111 -7.321 15.817 1.00 94.25 105 THR A C 1
ATOM 815 O O . THR A 1 105 ? -2.126 -6.124 16.111 1.00 94.25 105 THR A O 1
ATOM 818 N N . ILE A 1 106 ? -3.017 -7.881 15.019 1.00 94.94 106 ILE A N 1
ATOM 819 C CA . ILE A 1 106 ? -4.124 -7.145 14.412 1.00 94.94 106 ILE A CA 1
ATOM 820 C C . ILE A 1 106 ? -5.160 -6.778 15.482 1.00 94.94 106 ILE A C 1
ATOM 822 O O . ILE A 1 106 ? -5.607 -7.634 16.244 1.00 94.94 106 ILE A O 1
ATOM 826 N N . GLN A 1 107 ? -5.531 -5.500 15.535 1.00 95.75 107 GLN A N 1
ATOM 827 C CA . GLN A 1 107 ? -6.533 -4.963 16.450 1.00 95.75 107 GLN A CA 1
ATOM 828 C C . GLN A 1 107 ? -7.939 -5.194 15.889 1.00 95.75 107 GLN A C 1
ATOM 830 O O . GLN A 1 107 ? -8.177 -5.057 14.689 1.00 95.75 107 GLN A O 1
ATOM 835 N N . GLU A 1 108 ? -8.883 -5.543 16.757 1.00 96.00 108 GLU A N 1
ATOM 836 C CA . GLU A 1 108 ? -10.294 -5.705 16.393 1.00 96.00 108 GLU A CA 1
ATOM 837 C C . GLU A 1 108 ? -10.947 -4.341 16.098 1.00 96.00 108 GLU A C 1
ATOM 839 O O . GLU A 1 108 ? -10.509 -3.312 16.611 1.00 96.00 108 GLU A O 1
ATOM 844 N N . ASN A 1 109 ? -11.995 -4.327 15.265 1.00 95.31 109 ASN A N 1
ATOM 845 C CA . ASN A 1 109 ? -12.766 -3.126 14.896 1.00 95.31 109 ASN A CA 1
ATOM 846 C C . ASN A 1 109 ? -11.924 -1.916 14.445 1.00 95.31 109 ASN A C 1
ATOM 848 O O . ASN A 1 109 ? -12.235 -0.774 14.773 1.00 95.31 109 ASN A O 1
ATOM 852 N N . THR A 1 110 ? -10.853 -2.168 13.699 1.00 95.19 110 THR A N 1
ATOM 853 C CA . THR A 1 110 ? -9.854 -1.164 13.327 1.00 95.19 110 THR A CA 1
ATOM 854 C C . THR A 1 110 ? -9.695 -1.104 11.814 1.00 95.19 110 THR A C 1
ATOM 856 O O . THR A 1 110 ? -9.606 -2.139 11.149 1.00 95.19 110 THR A O 1
ATOM 859 N N . THR A 1 111 ? -9.633 0.115 11.275 1.00 96.19 111 THR A N 1
ATOM 860 C CA . THR A 1 111 ? -9.280 0.356 9.872 1.00 96.19 111 THR A CA 1
ATOM 861 C C . THR A 1 111 ? -7.771 0.474 9.750 1.00 96.19 111 THR A C 1
ATOM 863 O O . THR A 1 111 ? -7.158 1.315 10.399 1.00 96.19 111 THR A O 1
ATOM 866 N N . TYR A 1 112 ? -7.192 -0.373 8.911 1.00 96.31 112 TYR A N 1
ATOM 867 C CA . TYR A 1 112 ? -5.790 -0.344 8.543 1.00 96.31 112 TYR A CA 1
ATOM 868 C C . TYR A 1 112 ? -5.639 0.284 7.164 1.00 96.31 112 TYR A C 1
ATOM 870 O O . TYR A 1 112 ? -6.322 -0.119 6.223 1.00 96.31 112 TYR A O 1
ATOM 878 N N . THR A 1 113 ? -4.707 1.218 7.039 1.00 96.19 113 THR A N 1
ATOM 879 C CA . THR A 1 113 ? -4.363 1.907 5.797 1.00 96.19 113 THR A CA 1
ATOM 880 C C . THR A 1 113 ? -2.865 1.803 5.571 1.00 96.19 113 THR A C 1
ATOM 882 O O . THR A 1 113 ? -2.080 2.163 6.443 1.00 96.19 113 THR A O 1
ATOM 885 N N . VAL A 1 114 ? -2.470 1.323 4.396 1.00 96.94 114 VAL A N 1
ATOM 886 C CA . VAL A 1 114 ? -1.091 1.292 3.912 1.00 96.94 114 VAL A CA 1
ATOM 887 C C . VAL A 1 114 ? -0.968 2.344 2.820 1.00 96.94 114 VAL A C 1
ATOM 889 O O . VAL A 1 114 ? -1.526 2.191 1.733 1.00 96.94 114 VAL A O 1
ATOM 892 N N . PHE A 1 115 ? -0.266 3.424 3.129 1.00 96.25 115 PHE A N 1
ATOM 893 C CA . PHE A 1 115 ? 0.056 4.492 2.200 1.00 96.25 115 PHE A CA 1
ATOM 894 C C . PHE A 1 115 ? 1.428 4.219 1.592 1.00 96.25 115 PHE A C 1
ATOM 896 O O . PHE A 1 115 ? 2.412 4.131 2.321 1.00 96.25 115 PHE A O 1
ATOM 903 N N . PHE A 1 116 ? 1.491 4.067 0.273 1.00 96.31 116 PHE A N 1
ATOM 904 C CA . PHE A 1 116 ? 2.741 3.826 -0.446 1.00 96.31 116 PHE A CA 1
ATOM 905 C C . PHE A 1 116 ? 3.366 5.113 -0.996 1.00 96.31 116 PHE A C 1
ATOM 907 O O . PHE A 1 116 ? 4.515 5.075 -1.429 1.00 96.31 116 PHE A O 1
ATOM 914 N N . GLY A 1 117 ? 2.627 6.230 -1.013 1.00 91.75 117 GLY A N 1
ATOM 915 C CA . GLY A 1 117 ? 3.044 7.425 -1.744 1.00 91.75 117 GLY A CA 1
ATOM 916 C C . GLY A 1 117 ? 3.342 7.067 -3.198 1.00 91.75 117 GLY A C 1
ATOM 917 O O . GLY A 1 117 ? 2.506 6.448 -3.855 1.00 91.75 117 GLY A O 1
ATOM 918 N N . ASP A 1 118 ? 4.561 7.377 -3.633 1.00 93.88 118 ASP A N 1
ATOM 919 C CA . ASP A 1 118 ? 5.064 7.111 -4.986 1.00 93.88 118 ASP A CA 1
ATOM 920 C C . ASP A 1 118 ? 6.069 5.937 -5.012 1.00 93.88 118 ASP A C 1
ATOM 922 O O . ASP A 1 118 ? 6.858 5.794 -5.940 1.00 93.88 118 ASP A O 1
ATOM 926 N N . ALA A 1 119 ? 6.084 5.096 -3.969 1.00 96.19 119 ALA A N 1
ATOM 927 C CA . ALA A 1 119 ? 7.082 4.034 -3.807 1.00 96.19 119 ALA A CA 1
ATOM 928 C C . ALA A 1 119 ? 6.921 2.865 -4.785 1.00 96.19 119 ALA A C 1
ATOM 930 O O . ALA A 1 119 ? 7.851 2.080 -4.951 1.00 96.19 119 ALA A O 1
ATOM 931 N N . ILE A 1 120 ? 5.735 2.683 -5.363 1.00 97.62 120 ILE A N 1
ATOM 932 C CA . ILE A 1 120 ? 5.472 1.594 -6.304 1.00 97.62 120 ILE A CA 1
ATOM 933 C C . ILE A 1 120 ? 5.837 2.088 -7.692 1.00 97.62 120 ILE A C 1
ATOM 935 O O . ILE A 1 120 ? 5.219 3.029 -8.176 1.00 97.62 120 ILE A O 1
ATOM 939 N N . VAL A 1 121 ? 6.798 1.433 -8.331 1.00 97.62 121 VAL A N 1
ATOM 940 C CA . VAL A 1 121 ? 7.257 1.769 -9.683 1.00 97.62 121 VAL A CA 1
ATOM 941 C C . VAL A 1 121 ? 7.181 0.539 -10.578 1.00 97.62 121 VAL A C 1
ATOM 943 O O . VAL A 1 121 ? 7.278 -0.593 -10.085 1.00 97.62 121 VAL A O 1
ATOM 946 N N . ASP A 1 122 ? 7.015 0.733 -11.883 1.00 97.31 122 ASP A N 1
ATOM 947 C CA . ASP A 1 122 ? 7.263 -0.351 -12.832 1.00 97.31 122 ASP A CA 1
ATOM 948 C C . ASP A 1 122 ? 8.758 -0.724 -12.870 1.00 97.31 122 ASP A C 1
ATOM 950 O O . ASP A 1 122 ? 9.636 0.023 -12.435 1.00 97.31 122 ASP A O 1
ATOM 954 N N . ASN A 1 123 ? 9.053 -1.924 -13.360 1.00 96.50 123 ASN A N 1
ATOM 955 C CA . ASN A 1 123 ? 10.408 -2.468 -13.366 1.00 96.50 123 ASN A CA 1
ATOM 956 C C . ASN A 1 123 ? 11.326 -1.902 -14.468 1.00 96.50 123 ASN A C 1
ATOM 958 O O . ASN A 1 123 ? 12.547 -2.025 -14.357 1.00 96.50 123 ASN A O 1
ATOM 962 N N . ASN A 1 124 ? 10.772 -1.372 -15.553 1.00 93.44 124 ASN A N 1
ATOM 963 C CA . ASN A 1 124 ? 11.506 -1.048 -16.768 1.00 93.44 124 ASN A CA 1
ATOM 964 C C . ASN A 1 124 ? 11.858 0.447 -16.836 1.00 93.44 124 ASN A C 1
ATOM 966 O O . ASN A 1 124 ? 13.038 0.807 -16.862 1.00 93.44 124 ASN A O 1
ATOM 970 N N . GLU A 1 125 ? 10.854 1.320 -16.831 1.00 95.06 125 GLU A N 1
ATOM 971 C CA . GLU A 1 125 ? 10.972 2.771 -16.977 1.00 95.06 125 GLU A CA 1
ATOM 972 C C . GLU A 1 125 ? 10.890 3.530 -15.643 1.00 95.06 125 GLU A C 1
ATOM 974 O O . GLU A 1 125 ? 11.199 4.726 -15.620 1.00 95.06 125 GLU A O 1
ATOM 979 N N . HIS A 1 126 ? 10.584 2.827 -14.545 1.00 95.88 126 HIS A N 1
ATOM 980 C CA . HIS A 1 126 ? 10.464 3.366 -13.183 1.00 95.88 126 HIS A CA 1
ATOM 981 C C . HIS A 1 126 ? 9.403 4.476 -13.068 1.00 95.88 126 HIS A C 1
ATOM 983 O O . HIS A 1 126 ? 9.566 5.445 -12.324 1.00 95.88 126 HIS A O 1
ATOM 989 N N . ASN A 1 127 ? 8.309 4.349 -13.815 1.00 97.06 127 ASN A N 1
ATOM 990 C CA . ASN A 1 127 ? 7.127 5.185 -13.705 1.00 97.06 127 ASN A CA 1
ATOM 991 C C . ASN A 1 127 ? 6.444 4.906 -12.354 1.00 97.06 127 ASN A C 1
ATOM 993 O O . ASN A 1 127 ? 5.998 3.779 -12.104 1.00 97.06 127 ASN A O 1
ATOM 997 N N . PRO A 1 128 ? 6.350 5.908 -11.461 1.00 96.62 128 PRO A N 1
ATOM 998 C CA . PRO A 1 128 ? 5.710 5.727 -10.170 1.00 96.62 128 PRO A CA 1
ATOM 999 C C . PRO A 1 128 ? 4.192 5.671 -10.313 1.00 96.62 128 PRO A C 1
ATOM 1001 O O . PRO A 1 128 ? 3.601 6.427 -11.085 1.00 96.62 128 PRO A O 1
ATOM 1004 N N . LEU A 1 129 ? 3.552 4.82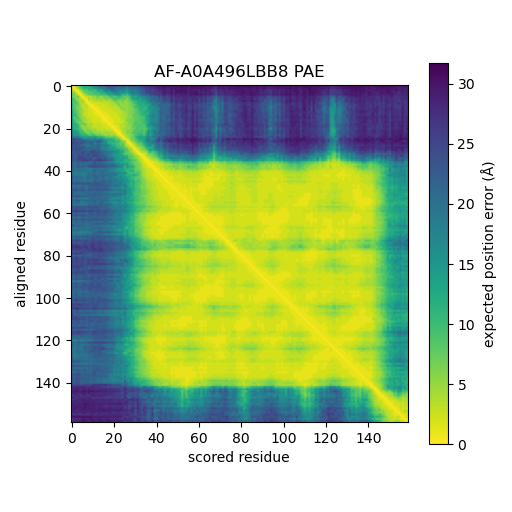0 -9.513 1.00 97.19 129 LEU A N 1
ATOM 1005 C CA . LEU A 1 129 ? 2.118 4.847 -9.259 1.00 97.19 129 LEU A CA 1
ATOM 1006 C C . LEU A 1 129 ? 1.845 5.846 -8.124 1.00 97.19 129 LEU A C 1
ATOM 1008 O O . LEU A 1 129 ? 2.125 5.531 -6.963 1.00 97.19 129 LEU A O 1
ATOM 1012 N N . PRO A 1 130 ? 1.303 7.039 -8.429 1.00 95.12 130 PRO A N 1
ATOM 1013 C CA . PRO A 1 130 ? 1.287 8.124 -7.467 1.00 95.12 130 PRO A CA 1
ATOM 1014 C C . PRO A 1 130 ? 0.233 7.943 -6.374 1.00 95.12 130 PRO A C 1
ATOM 1016 O O . PRO A 1 130 ? -0.905 7.553 -6.645 1.00 95.12 130 PRO A O 1
ATOM 1019 N N . ASN A 1 131 ? 0.594 8.322 -5.147 1.00 92.44 131 ASN A N 1
ATOM 1020 C CA . ASN A 1 131 ? -0.286 8.367 -3.969 1.00 92.44 131 ASN A CA 1
ATOM 1021 C C . ASN A 1 131 ? -1.115 7.091 -3.721 1.00 92.44 131 ASN A C 1
ATOM 1023 O O . ASN A 1 131 ? -2.251 7.152 -3.232 1.00 92.44 131 ASN A O 1
ATOM 1027 N N . TYR A 1 132 ? -0.570 5.918 -4.050 1.00 95.75 132 TYR A N 1
ATOM 1028 C CA . TYR A 1 132 ? -1.329 4.682 -3.917 1.00 95.75 132 TYR A CA 1
ATOM 1029 C C . TYR A 1 132 ? -1.587 4.341 -2.447 1.00 95.75 132 TYR A C 1
ATOM 1031 O O . TYR A 1 132 ? -0.678 4.303 -1.614 1.00 95.75 132 TYR A O 1
ATOM 1039 N N . THR A 1 133 ? -2.851 4.064 -2.135 1.00 95.44 133 THR A N 1
ATOM 1040 C CA . THR A 1 133 ? -3.313 3.772 -0.779 1.00 95.44 133 THR A CA 1
ATOM 1041 C C . THR A 1 133 ? -4.143 2.502 -0.778 1.00 95.44 133 THR A C 1
ATOM 1043 O O . THR A 1 133 ? -5.041 2.331 -1.602 1.00 95.44 133 THR A O 1
ATOM 1046 N N . PHE A 1 134 ? -3.865 1.617 0.175 1.00 96.88 134 PHE A N 1
ATOM 1047 C CA . PHE A 1 134 ? -4.615 0.387 0.367 1.00 96.88 134 PHE A CA 1
ATOM 1048 C C . PHE A 1 134 ? -5.202 0.325 1.774 1.00 96.88 134 PHE A C 1
ATOM 1050 O O . PHE A 1 134 ? -4.449 0.318 2.745 1.00 96.88 134 PHE A O 1
ATOM 1057 N N . SER A 1 135 ? -6.524 0.198 1.887 1.00 96.31 135 SER A N 1
ATOM 1058 C CA . SER A 1 135 ? -7.201 0.123 3.185 1.00 96.31 135 SER A CA 1
ATOM 1059 C C . SER A 1 135 ? -8.061 -1.128 3.339 1.00 96.31 135 SER A C 1
ATOM 1061 O O . SER A 1 135 ? -8.584 -1.670 2.365 1.00 96.31 135 SER A O 1
ATOM 1063 N N . PHE A 1 136 ? -8.212 -1.595 4.577 1.00 97.12 136 PHE A N 1
ATOM 1064 C CA . PHE A 1 136 ? -9.139 -2.655 4.982 1.00 97.12 136 PHE A CA 1
ATOM 1065 C C . PHE A 1 136 ? -9.553 -2.462 6.447 1.00 97.12 136 PHE A C 1
ATOM 1067 O O . PHE A 1 136 ? -8.889 -1.751 7.192 1.00 97.12 136 PHE A O 1
ATOM 1074 N N . SER A 1 137 ? -10.633 -3.109 6.881 1.00 97.56 137 SER A N 1
ATOM 1075 C CA . SER A 1 137 ? -11.095 -3.088 8.270 1.00 97.56 137 SER A CA 1
ATOM 1076 C C . SER A 1 137 ? -11.204 -4.492 8.840 1.00 97.56 137 SER A C 1
ATOM 1078 O O . SER A 1 137 ? -11.607 -5.440 8.159 1.00 97.56 137 SER A O 1
ATOM 1080 N N . THR A 1 138 ? -10.864 -4.620 10.118 1.00 97.56 138 THR A N 1
ATOM 1081 C CA . THR A 1 138 ? -11.091 -5.839 10.904 1.00 97.56 138 THR A CA 1
ATOM 1082 C C . THR A 1 138 ? -12.513 -5.900 11.461 1.00 97.56 138 THR A C 1
ATOM 1084 O O . THR A 1 138 ? -12.948 -6.973 11.875 1.00 97.56 138 THR A O 1
ATOM 1087 N N . GLY A 1 139 ? -13.240 -4.777 11.430 1.00 95.81 139 GLY A N 1
ATOM 1088 C CA . GLY A 1 139 ? -14.653 -4.674 11.787 1.00 95.81 139 GLY A CA 1
ATOM 1089 C C . GLY A 1 139 ? -15.573 -4.524 10.573 1.00 95.81 139 GLY A C 1
ATOM 1090 O O . GLY A 1 139 ? -15.209 -4.810 9.431 1.00 95.81 139 GLY A O 1
ATOM 1091 N N . ASN A 1 140 ? -16.786 -4.036 10.839 1.00 96.25 140 ASN A N 1
ATOM 1092 C CA . ASN A 1 140 ? -17.874 -3.935 9.861 1.00 96.25 140 ASN A CA 1
ATOM 1093 C C . ASN A 1 140 ? -17.901 -2.617 9.071 1.00 96.25 140 ASN A C 1
ATOM 1095 O O . ASN A 1 140 ? -18.777 -2.432 8.231 1.00 96.25 140 ASN A O 1
ATOM 1099 N N . THR A 1 141 ? -16.984 -1.692 9.343 1.00 92.88 141 THR A N 1
ATOM 1100 C CA . THR A 1 141 ? -16.943 -0.371 8.704 1.00 92.88 141 THR A CA 1
ATOM 1101 C C . THR A 1 141 ? -15.507 0.036 8.406 1.00 92.88 141 THR A C 1
ATOM 1103 O O . THR A 1 141 ? -14.599 -0.300 9.167 1.00 92.88 141 THR A O 1
ATOM 1106 N N . ILE A 1 142 ? -15.306 0.775 7.315 1.00 91.38 142 ILE A N 1
ATOM 1107 C CA . ILE A 1 142 ? -14.074 1.530 7.065 1.00 91.38 142 ILE A CA 1
ATOM 1108 C C . ILE A 1 142 ? -14.286 2.914 7.668 1.00 91.38 142 ILE A C 1
ATOM 1110 O O . ILE A 1 142 ? -15.256 3.589 7.325 1.00 91.38 142 ILE A O 1
ATOM 1114 N N . ASP A 1 143 ? -13.399 3.318 8.567 1.00 79.25 143 ASP A N 1
ATOM 1115 C CA . ASP A 1 143 ? -13.345 4.698 9.029 1.00 79.25 143 ASP A CA 1
ATOM 1116 C C . ASP A 1 143 ? -12.685 5.537 7.931 1.00 79.25 143 ASP A C 1
ATOM 1118 O O . ASP A 1 143 ? -11.502 5.371 7.633 1.00 79.25 143 ASP A O 1
ATOM 1122 N N . SER A 1 144 ? -13.473 6.383 7.268 1.00 71.31 144 SER A N 1
ATOM 1123 C CA . SER A 1 144 ? -12.974 7.247 6.200 1.00 71.31 144 SER A CA 1
ATOM 1124 C C . SER A 1 144 ? -12.251 8.484 6.730 1.00 71.31 144 SER A C 1
ATOM 1126 O O . SER A 1 144 ? -11.647 9.192 5.924 1.00 71.31 144 SER A O 1
ATOM 1128 N N . LEU A 1 145 ? -12.341 8.778 8.040 1.00 65.75 145 LEU A N 1
ATOM 1129 C CA . LEU A 1 145 ? -11.892 10.031 8.662 1.00 65.75 145 LEU A CA 1
ATOM 1130 C C . LEU A 1 145 ? -12.315 11.287 7.872 1.00 65.75 145 LEU A C 1
ATOM 1132 O O . LEU A 1 145 ? -11.663 12.330 7.942 1.00 65.75 145 LEU A O 1
ATOM 1136 N N . GLN A 1 146 ? -13.411 11.204 7.106 1.00 64.94 146 GLN A N 1
ATOM 1137 C CA . GLN A 1 146 ? -13.920 12.346 6.360 1.00 64.94 146 GLN A CA 1
ATOM 1138 C C . GLN A 1 146 ? -14.494 13.362 7.340 1.00 64.94 146 GLN A C 1
ATOM 1140 O O . GLN A 1 146 ? -15.513 13.131 7.988 1.00 64.94 146 GLN A O 1
ATOM 1145 N N . MET A 1 147 ? -13.826 14.507 7.416 1.00 67.31 147 MET A N 1
ATOM 1146 C CA . MET A 1 147 ? -14.277 15.674 8.154 1.00 67.31 147 MET A CA 1
ATOM 1147 C C . MET A 1 147 ? -14.703 16.738 7.147 1.00 67.31 147 MET A C 1
ATOM 1149 O O . MET A 1 147 ? -13.903 17.187 6.330 1.00 67.31 147 MET A O 1
ATOM 1153 N N . SER A 1 148 ? -15.970 17.134 7.199 1.00 78.94 148 SER A N 1
ATOM 1154 C CA . SER A 1 148 ? -16.508 18.258 6.434 1.00 78.94 148 SER A CA 1
ATOM 1155 C C . SER A 1 148 ? -16.834 19.406 7.381 1.00 78.94 148 SER A C 1
ATOM 1157 O O . SER A 1 148 ? -17.434 19.180 8.432 1.00 78.94 148 SER A O 1
ATOM 1159 N N . GLY A 1 149 ? -16.493 20.632 7.000 1.00 82.38 149 GLY A N 1
ATOM 1160 C CA . GLY A 1 149 ? -16.817 21.829 7.766 1.00 82.38 149 GLY A CA 1
ATOM 1161 C C . GLY A 1 149 ? -16.589 23.092 6.946 1.00 82.38 149 GLY A C 1
ATOM 1162 O O . GLY A 1 149 ? -15.923 23.059 5.913 1.00 82.38 149 GLY A O 1
ATOM 1163 N N . THR A 1 150 ? -17.154 24.199 7.411 1.00 83.88 150 THR A N 1
ATOM 1164 C CA . THR A 1 150 ? -16.922 25.526 6.836 1.00 83.88 150 THR A CA 1
ATOM 1165 C C . THR A 1 150 ? -15.831 26.204 7.649 1.00 83.88 150 THR A C 1
ATOM 1167 O O . THR A 1 150 ? -15.946 26.299 8.872 1.00 83.88 150 THR A O 1
ATOM 1170 N N . LEU A 1 151 ? -14.764 26.648 6.986 1.00 85.50 151 LEU A N 1
ATOM 1171 C CA . LEU A 1 151 ? -13.759 27.491 7.621 1.00 85.50 151 LEU A CA 1
ATOM 1172 C C . LEU A 1 151 ? -14.402 28.864 7.825 1.00 85.50 151 LEU A C 1
ATOM 1174 O O . LEU A 1 151 ? -14.898 29.432 6.864 1.00 85.50 151 LEU A O 1
ATOM 1178 N N . ILE A 1 152 ? -14.460 29.345 9.064 1.00 91.56 152 ILE A N 1
ATOM 1179 C CA . ILE A 1 152 ? -14.962 30.685 9.376 1.00 91.56 152 ILE A CA 1
ATOM 1180 C C . ILE A 1 152 ? -13.884 31.460 10.117 1.00 91.56 152 ILE A C 1
ATOM 1182 O O . ILE A 1 152 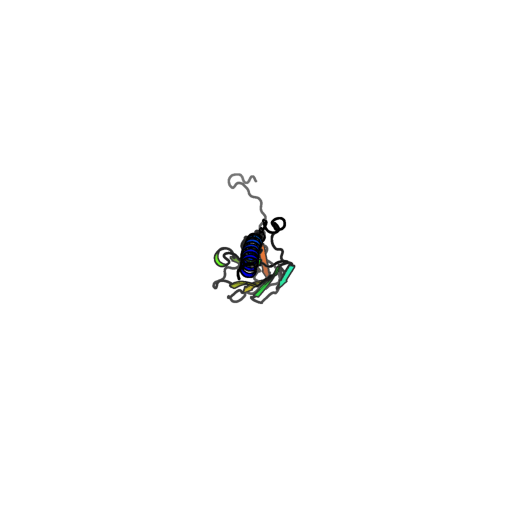? -13.124 30.905 10.916 1.00 91.56 152 ILE A O 1
ATOM 1186 N N . ASN A 1 153 ? -13.811 32.753 9.846 1.00 86.88 153 ASN A N 1
ATOM 1187 C CA . ASN A 1 153 ? -12.921 33.673 10.518 1.00 86.88 153 ASN A CA 1
ATOM 1188 C C . ASN A 1 153 ? -13.281 33.746 12.010 1.00 86.88 153 ASN A C 1
ATOM 1190 O O . ASN A 1 153 ? -14.421 33.999 12.386 1.00 86.88 153 ASN A O 1
ATOM 1194 N N . ALA A 1 154 ? -12.299 33.538 12.886 1.00 87.38 154 ALA A N 1
ATOM 1195 C CA . ALA A 1 154 ? -12.525 33.509 14.330 1.00 87.38 154 ALA A CA 1
ATOM 1196 C C . ALA A 1 154 ? -12.951 34.868 14.925 1.00 87.38 154 ALA A C 1
ATOM 1198 O O . ALA A 1 154 ? -13.470 34.905 16.038 1.00 87.38 154 ALA A O 1
ATOM 1199 N N . SER A 1 155 ? -12.712 35.975 14.214 1.00 91.94 155 SER A N 1
ATOM 1200 C CA . SER A 1 155 ? -12.947 37.338 14.712 1.00 91.94 155 SER A CA 1
ATOM 1201 C C . SER A 1 155 ? -14.356 37.853 14.412 1.00 91.94 155 SER A C 1
ATOM 1203 O O . SER A 1 155 ? -14.900 38.621 15.202 1.00 91.94 155 SER A O 1
ATOM 1205 N N . ASP A 1 156 ? -14.942 37.449 13.284 1.00 92.19 156 ASP A N 1
ATOM 1206 C CA . ASP A 1 156 ? -16.255 37.923 12.825 1.00 92.19 156 ASP A CA 1
ATOM 1207 C C . ASP A 1 156 ? -17.194 36.801 12.347 1.00 92.19 156 ASP A C 1
ATOM 1209 O O . ASP A 1 156 ? -18.336 37.077 11.988 1.00 92.19 156 ASP A O 1
ATOM 1213 N N . LEU A 1 157 ? -16.747 35.540 12.400 1.00 82.19 157 LEU A N 1
ATOM 1214 C CA . LEU A 1 157 ? -17.492 34.333 12.023 1.00 82.19 157 LEU A CA 1
ATOM 1215 C C . LEU A 1 157 ? -17.957 34.312 10.558 1.00 82.19 157 LEU A C 1
ATOM 1217 O O . LEU A 1 157 ? -18.785 33.475 10.193 1.00 82.19 157 LEU A O 1
ATOM 1221 N N . ASN A 1 158 ? -17.404 35.186 9.713 1.00 85.75 158 ASN A N 1
ATOM 1222 C CA . ASN A 1 158 ? -17.636 35.142 8.277 1.00 85.75 158 ASN A CA 1
ATOM 1223 C C . ASN A 1 158 ? -16.830 33.993 7.646 1.00 85.75 158 ASN A C 1
ATOM 1225 O O . ASN A 1 158 ? -15.698 33.755 8.072 1.00 85.75 158 ASN A O 1
ATOM 1229 N N . PRO A 1 159 ? -17.397 33.268 6.667 1.00 73.69 159 PRO A N 1
ATOM 1230 C CA . PRO A 1 159 ? -16.689 32.216 5.942 1.00 73.69 159 PRO A CA 1
ATOM 1231 C C . PRO A 1 159 ? -15.513 32.746 5.111 1.00 73.69 159 PRO A C 1
ATOM 1233 O O . PRO A 1 159 ? -15.615 33.879 4.587 1.00 73.69 159 PRO A O 1
#

Radius of gyration: 32.77 Å; Cα contacts (8 Å, |Δi|>4): 262; chains: 1; bounding box: 82×64×80 Å

Sequence (159 aa):
MNRHNKGQFFLLIAAVVVSYFVVIACANRGAGPQGGPKDITPPHPIKSTPKLNALNYKKNRIEIIFDEIVQVEKAFDNVIVSPPQKQMPVVKALGKRIVVDLKDTIQENTTYTVFFGDAIVDNNEHNPLPNYTFSFSTGNTIDSLQMSGTLINASDLNP

Foldseek 3Di:
DPPVVVVVVVVVVVVVVVVVVVVVVPDDPDPPPDDDPDDQDWWDFPDKVVGFAAEQDQAQKIKTFTPFFKFFAPCVVQKAKPPHAPDDWDWGGDTRMIMTGRPDHDDAFDKMKIWRAQRIAGPPNRNTPHRDMGIYGSHDGHDPVDDDDDDADPPPRHD

Solvent-accessible surface area (backbone atoms only — not comparable to full-atom values): 9327 Å² total; per-residue (Å²): 143,67,71,69,60,53,56,52,51,52,52,52,50,51,51,52,54,52,52,54,56,58,65,69,64,64,70,83,79,60,85,66,87,77,76,77,84,84,75,79,72,49,58,48,81,74,47,48,44,62,47,81,67,31,57,58,51,79,70,53,60,37,39,41,30,38,78,45,47,40,39,61,51,62,49,85,83,43,47,46,53,39,67,80,64,94,44,77,61,49,73,45,56,59,56,37,29,40,39,38,37,50,68,55,86,79,61,77,72,35,50,39,35,41,36,30,37,55,23,40,19,30,70,84,75,56,28,48,30,71,68,41,68,48,39,34,6,31,21,93,56,72,77,78,82,80,80,85,83,82,71,51,42,91,88,78,65,49,106

Mean predicted aligned error: 11.43 Å